Protein AF-A0A7X2PQ13-F1 (afdb_monomer_lite)

pLDDT: mean 87.44, std 13.06, range [56.66, 97.38]

Structure (mmCIF, N/CA/C/O backbone):
data_AF-A0A7X2PQ13-F1
#
_entry.id   AF-A0A7X2PQ13-F1
#
loop_
_atom_site.group_PDB
_atom_site.id
_atom_site.type_symbol
_atom_site.label_atom_id
_atom_site.label_alt_id
_atom_site.label_comp_id
_atom_site.label_asym_id
_atom_site.label_entity_id
_atom_site.label_seq_id
_atom_site.pdbx_PDB_ins_code
_atom_site.Cartn_x
_atom_site.Cartn_y
_atom_site.Cartn_z
_atom_site.occupancy
_atom_site.B_iso_or_equiv
_atom_site.auth_seq_id
_atom_site.auth_comp_id
_atom_site.auth_asym_id
_atom_site.auth_atom_id
_atom_site.pdbx_PDB_model_num
ATOM 1 N N . MET A 1 1 ? -5.003 -12.564 55.525 1.00 56.66 1 MET A N 1
ATOM 2 C CA . MET A 1 1 ? -5.228 -11.794 54.283 1.00 56.66 1 MET A CA 1
ATOM 3 C C . MET A 1 1 ? -4.407 -12.455 53.178 1.00 56.66 1 MET A C 1
ATOM 5 O O . MET A 1 1 ? -3.193 -12.536 53.323 1.00 56.66 1 MET A O 1
ATOM 9 N N . GLN A 1 2 ? -5.044 -13.084 52.182 1.00 79.25 2 GLN A N 1
ATOM 10 C CA . GLN A 1 2 ? -4.349 -13.972 51.237 1.00 79.25 2 GLN A CA 1
ATOM 11 C C . GLN A 1 2 ? -3.952 -13.228 49.951 1.00 79.25 2 GLN A C 1
ATOM 13 O O . GLN A 1 2 ? -4.804 -12.694 49.252 1.00 79.25 2 GLN A O 1
ATOM 18 N N . ARG A 1 3 ? -2.659 -13.270 49.596 1.00 65.12 3 ARG A N 1
ATOM 19 C CA . ARG A 1 3 ? -2.020 -12.677 48.395 1.00 65.12 3 ARG A CA 1
ATOM 20 C C . ARG A 1 3 ? -2.774 -12.895 47.067 1.00 65.12 3 ARG A C 1
ATOM 22 O O . ARG A 1 3 ? -2.623 -12.110 46.138 1.00 65.12 3 ARG A O 1
ATOM 29 N N . ARG A 1 4 ? -3.587 -13.949 46.989 1.00 62.00 4 ARG A N 1
ATOM 30 C CA . ARG A 1 4 ? -4.441 -14.298 45.843 1.00 62.00 4 ARG A CA 1
ATOM 31 C C . ARG A 1 4 ? -5.578 -13.296 45.593 1.00 62.00 4 ARG A C 1
ATOM 33 O O . ARG A 1 4 ? -5.861 -13.012 44.437 1.00 62.00 4 ARG A O 1
ATOM 40 N N . GLU A 1 5 ? -6.159 -12.702 46.632 1.00 64.25 5 GLU A N 1
ATOM 41 C CA . GLU A 1 5 ? -7.209 -11.679 46.471 1.00 64.25 5 GLU A CA 1
ATOM 42 C C . GLU A 1 5 ? -6.638 -10.353 45.948 1.00 64.25 5 GLU A C 1
ATOM 44 O O . GLU A 1 5 ? -7.253 -9.688 45.119 1.00 64.25 5 GLU A O 1
ATOM 49 N N . PHE A 1 6 ? -5.411 -10.013 46.354 1.00 62.41 6 PHE A N 1
ATOM 50 C CA . PHE A 1 6 ? -4.723 -8.799 45.908 1.00 62.41 6 PHE A CA 1
ATOM 51 C C . PHE A 1 6 ? -4.354 -8.840 44.412 1.00 62.41 6 PHE A C 1
ATOM 53 O O . PHE A 1 6 ? -4.440 -7.827 43.726 1.00 62.41 6 PHE A O 1
ATOM 60 N N . LEU A 1 7 ? -3.986 -10.014 43.880 1.00 62.81 7 LEU A N 1
ATOM 61 C CA . LEU A 1 7 ? -3.673 -10.181 42.453 1.00 62.81 7 LEU A CA 1
ATOM 62 C C . LEU A 1 7 ? -4.923 -10.161 41.558 1.00 62.81 7 LEU A C 1
ATOM 64 O O . LEU A 1 7 ? -4.842 -9.702 40.422 1.00 62.81 7 LEU A O 1
ATOM 68 N N . ALA A 1 8 ? -6.075 -10.613 42.062 1.00 61.22 8 ALA A N 1
ATOM 69 C CA . ALA A 1 8 ? -7.332 -10.582 41.312 1.00 61.22 8 ALA A CA 1
ATOM 70 C C . ALA A 1 8 ? -7.848 -9.147 41.094 1.00 61.22 8 ALA A C 1
ATOM 72 O O . ALA A 1 8 ? -8.383 -8.840 40.032 1.00 61.22 8 ALA A O 1
ATOM 73 N N . ALA A 1 9 ? -7.628 -8.246 42.058 1.00 57.78 9 ALA A N 1
ATOM 74 C CA . ALA A 1 9 ? -8.030 -6.843 41.947 1.00 57.78 9 ALA A CA 1
ATOM 75 C C . ALA A 1 9 ? -7.233 -6.057 40.883 1.00 57.78 9 ALA A C 1
ATOM 77 O O . ALA A 1 9 ? -7.762 -5.119 40.292 1.00 57.78 9 ALA A O 1
ATOM 78 N N . ALA A 1 10 ? -5.992 -6.457 40.582 1.00 58.19 10 ALA A N 1
ATOM 79 C CA . ALA A 1 10 ? -5.166 -5.816 39.552 1.00 58.19 10 ALA A CA 1
ATOM 80 C C . ALA A 1 10 ? -5.599 -6.154 38.109 1.00 58.19 10 ALA A C 1
ATOM 82 O O . ALA A 1 10 ? -5.201 -5.465 37.173 1.00 58.19 10 ALA A O 1
ATOM 83 N N . ALA A 1 11 ? -6.420 -7.194 37.917 1.00 60.34 11 ALA A N 1
ATOM 84 C CA . ALA A 1 11 ? -6.887 -7.639 36.601 1.00 60.34 11 ALA A CA 1
ATOM 85 C C . ALA A 1 11 ? -8.178 -6.942 36.127 1.00 60.34 11 ALA A C 1
ATOM 87 O O . ALA A 1 11 ? -8.620 -7.174 35.005 1.00 60.34 11 ALA A O 1
ATOM 88 N N . ALA A 1 12 ? -8.788 -6.094 36.960 1.00 65.31 12 ALA A N 1
ATOM 89 C CA . ALA A 1 12 ? -10.093 -5.488 36.696 1.00 65.31 12 ALA A CA 1
ATOM 90 C C . ALA A 1 12 ? -10.022 -4.088 36.053 1.00 65.31 12 ALA A C 1
ATOM 92 O O . ALA A 1 12 ? -10.975 -3.319 36.167 1.00 65.31 12 ALA A O 1
ATOM 93 N N . ILE A 1 13 ? -8.916 -3.730 35.388 1.00 71.62 13 ILE A N 1
ATOM 94 C CA . ILE A 1 13 ? -8.870 -2.495 34.592 1.00 71.62 13 ILE A CA 1
ATOM 95 C C . ILE A 1 13 ? -9.738 -2.719 33.345 1.00 71.62 13 ILE A C 1
ATOM 97 O O . ILE A 1 13 ? -9.428 -3.616 32.556 1.00 71.62 13 ILE A O 1
ATOM 101 N N . PRO A 1 14 ? -10.814 -1.939 33.138 1.00 73.19 14 PRO A N 1
ATOM 102 C CA . PRO A 1 14 ? -11.603 -2.031 31.920 1.00 73.19 14 PRO A CA 1
ATOM 103 C C . PRO A 1 14 ? -10.704 -1.755 30.715 1.00 73.19 14 PRO A C 1
ATOM 105 O O . PRO A 1 14 ? -9.945 -0.783 30.715 1.00 73.19 14 PRO A O 1
ATOM 108 N N . ALA A 1 15 ? -10.791 -2.592 29.682 1.00 75.00 15 ALA A N 1
ATOM 109 C CA . ALA A 1 15 ? -10.152 -2.280 28.413 1.00 75.00 15 ALA A CA 1
ATOM 110 C C . ALA A 1 15 ? -10.694 -0.935 27.904 1.00 75.00 15 ALA A C 1
ATOM 112 O O . ALA A 1 15 ? -11.906 -0.705 27.911 1.00 75.00 15 ALA A O 1
ATOM 113 N N . ALA A 1 16 ? -9.796 -0.039 27.492 1.00 80.44 16 ALA A N 1
ATOM 114 C CA . ALA A 1 16 ? -10.188 1.236 26.908 1.00 80.44 16 ALA A CA 1
ATOM 115 C C . ALA A 1 16 ? -11.056 1.001 25.662 1.00 80.44 16 ALA A C 1
ATOM 117 O O . ALA A 1 16 ? -10.839 0.043 24.914 1.00 80.44 16 ALA A O 1
ATOM 118 N N . THR A 1 17 ? -12.025 1.883 25.418 1.00 84.06 17 THR A N 1
ATOM 119 C CA . THR A 1 17 ? -12.786 1.843 24.167 1.00 84.06 17 THR A CA 1
ATOM 120 C C . THR A 1 17 ? -11.832 2.071 22.996 1.00 84.06 17 THR A C 1
ATOM 122 O O . THR A 1 17 ? -11.068 3.042 23.043 1.00 84.06 17 THR A O 1
ATOM 125 N N . PRO A 1 18 ? -11.857 1.225 21.951 1.00 84.31 18 PRO A N 1
ATOM 126 C CA . PRO A 1 18 ? -11.015 1.425 20.781 1.00 84.31 18 PRO A CA 1
ATOM 127 C C . PRO A 1 18 ? -11.251 2.811 20.175 1.00 84.31 18 PRO A C 1
ATOM 129 O O . PRO A 1 18 ? -12.393 3.206 19.939 1.00 84.31 18 PRO A O 1
ATOM 132 N N . ILE A 1 19 ? -10.168 3.547 19.933 1.00 89.50 19 ILE A N 1
ATOM 133 C CA . ILE A 1 19 ? -10.212 4.826 19.222 1.00 89.50 19 ILE A CA 1
ATOM 134 C C . ILE A 1 19 ? -10.186 4.513 17.719 1.00 89.50 19 ILE A C 1
ATOM 136 O O . ILE A 1 19 ? -9.331 3.727 17.304 1.00 89.50 19 ILE A O 1
ATOM 140 N N . PRO A 1 20 ? -11.082 5.092 16.897 1.00 91.38 20 PRO A N 1
ATOM 141 C CA . PRO A 1 20 ? -11.035 4.918 15.447 1.00 91.38 20 PRO A CA 1
ATOM 142 C C . PRO A 1 20 ? -9.674 5.323 14.871 1.00 91.38 20 PRO A C 1
ATOM 144 O O . PRO A 1 20 ? -9.131 6.369 15.231 1.00 91.38 20 PRO A O 1
ATOM 147 N N . ILE A 1 21 ? -9.133 4.509 13.963 1.00 92.75 21 ILE A N 1
ATOM 148 C CA . ILE A 1 21 ? -7.845 4.765 13.312 1.00 92.75 21 ILE A CA 1
ATOM 149 C C . ILE A 1 21 ? -8.106 5.226 11.882 1.00 92.75 21 ILE A C 1
ATOM 151 O O . ILE A 1 21 ? -8.723 4.512 11.093 1.00 92.75 21 ILE A O 1
ATOM 155 N N . ILE A 1 22 ? -7.589 6.409 11.552 1.00 94.00 22 ILE A N 1
ATOM 156 C CA . ILE A 1 22 ? -7.610 6.970 10.202 1.00 94.00 22 ILE A CA 1
ATOM 157 C C . ILE A 1 22 ? -6.178 6.969 9.680 1.00 94.00 22 ILE A C 1
ATOM 159 O O . ILE A 1 22 ? -5.299 7.602 10.267 1.00 94.00 22 ILE A O 1
ATOM 163 N N . ASP A 1 23 ? -5.946 6.275 8.571 1.00 95.62 23 ASP A N 1
ATOM 164 C CA . ASP A 1 23 ? -4.684 6.366 7.846 1.00 95.62 23 ASP A CA 1
ATOM 165 C C . ASP A 1 23 ? -4.707 7.614 6.963 1.00 95.62 23 ASP A C 1
ATOM 167 O O . ASP A 1 23 ? -5.467 7.720 5.999 1.00 95.62 23 ASP A O 1
ATOM 171 N N . THR A 1 24 ? -3.907 8.599 7.344 1.00 96.56 24 THR A N 1
ATOM 172 C CA . THR A 1 24 ? -3.898 9.912 6.70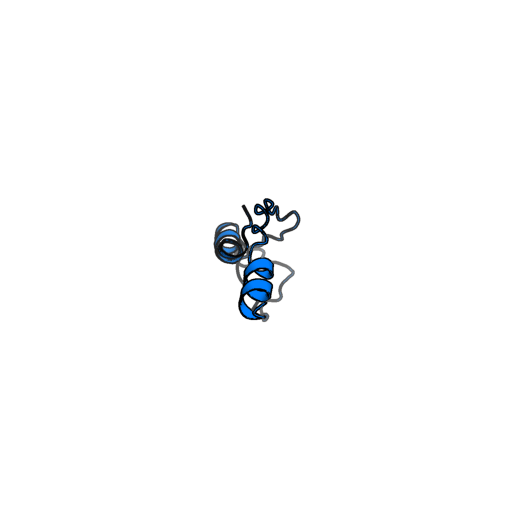4 1.00 96.56 24 THR A CA 1
ATOM 173 C C . THR A 1 24 ? -2.920 9.997 5.539 1.00 96.56 24 THR A C 1
ATOM 175 O O . THR A 1 24 ? -2.936 10.995 4.819 1.00 96.56 24 THR A O 1
ATOM 178 N N . HIS A 1 25 ? -2.074 8.981 5.326 1.00 97.25 25 HIS A N 1
ATOM 179 C CA . HIS A 1 25 ? -1.016 9.043 4.324 1.00 97.25 25 HIS A CA 1
ATOM 180 C C . HIS A 1 25 ? -0.740 7.679 3.693 1.00 97.25 25 HIS A C 1
ATOM 182 O O . HIS A 1 25 ? -0.028 6.838 4.240 1.00 97.25 25 HIS A O 1
ATOM 188 N N . ILE A 1 26 ? -1.217 7.505 2.461 1.00 95.81 26 ILE A N 1
ATOM 189 C CA . ILE A 1 26 ? -0.991 6.299 1.663 1.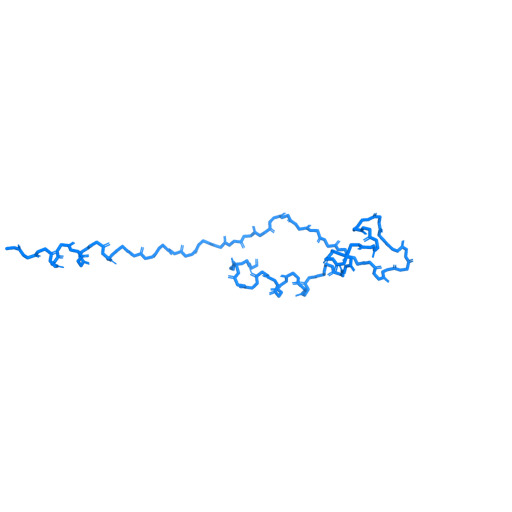00 95.81 26 ILE A CA 1
ATOM 190 C C . ILE A 1 26 ? -0.470 6.645 0.269 1.00 95.81 26 ILE A C 1
ATOM 192 O O . ILE A 1 26 ? -0.723 7.722 -0.269 1.00 95.81 26 ILE A O 1
ATOM 196 N N . HIS A 1 27 ? 0.210 5.685 -0.354 1.00 95.38 27 HIS A N 1
ATOM 197 C CA . HIS A 1 27 ? 0.623 5.766 -1.752 1.00 95.38 27 HIS A CA 1
ATOM 198 C C . HIS A 1 27 ? -0.088 4.689 -2.568 1.00 95.38 27 HIS A C 1
ATOM 200 O O . HIS A 1 27 ? 0.017 3.500 -2.262 1.00 95.38 27 HIS A O 1
ATOM 206 N N . LEU A 1 28 ? -0.775 5.104 -3.632 1.00 96.00 28 LEU A N 1
ATOM 207 C CA . LEU A 1 28 ? -1.402 4.202 -4.593 1.00 96.00 28 LEU A CA 1
ATOM 208 C C . LEU A 1 28 ? -0.672 4.286 -5.931 1.00 96.00 28 LEU A C 1
ATOM 210 O O . LEU A 1 28 ? -0.425 5.375 -6.446 1.00 96.00 28 LEU A O 1
ATOM 214 N N . PHE A 1 29 ? -0.329 3.136 -6.501 1.00 95.81 29 PHE A N 1
ATOM 215 C CA . PHE A 1 29 ? 0.368 3.053 -7.782 1.00 95.81 29 PHE A CA 1
ATOM 216 C C . PHE A 1 29 ? 0.065 1.734 -8.494 1.00 95.81 29 PHE A C 1
ATOM 218 O O . PHE A 1 29 ? -0.257 0.721 -7.866 1.00 95.81 29 PHE A O 1
ATOM 225 N N . ASP A 1 30 ? 0.181 1.742 -9.822 1.00 96.69 30 ASP A N 1
ATOM 226 C CA . ASP A 1 30 ? -0.043 0.561 -10.654 1.00 96.69 30 ASP A CA 1
ATOM 227 C C . ASP A 1 30 ? 1.098 0.382 -11.673 1.00 96.69 30 ASP A C 1
ATOM 229 O O . ASP A 1 30 ? 1.104 1.071 -12.697 1.00 96.69 30 ASP A O 1
ATOM 233 N N . PRO A 1 31 ? 2.050 -0.545 -11.432 1.00 96.44 31 PRO A N 1
ATOM 234 C CA . PRO A 1 31 ? 3.144 -0.817 -12.363 1.00 96.44 31 PRO A CA 1
ATOM 235 C C . PRO A 1 31 ? 2.675 -1.434 -13.691 1.00 96.4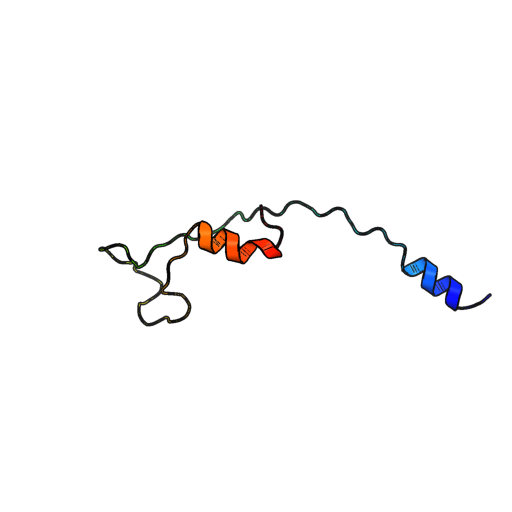4 31 PRO A C 1
ATOM 237 O O . PRO A 1 31 ? 3.472 -1.529 -14.618 1.00 96.44 31 PRO A O 1
ATOM 240 N N . ARG A 1 32 ? 1.403 -1.852 -13.808 1.00 95.50 32 ARG A N 1
ATOM 241 C CA . ARG A 1 32 ? 0.834 -2.452 -15.029 1.00 95.50 32 ARG A CA 1
ATOM 242 C C . ARG A 1 32 ? 0.387 -1.413 -16.059 1.00 95.50 32 ARG A C 1
ATOM 244 O O . ARG A 1 32 ? -0.011 -1.789 -17.159 1.00 95.50 32 ARG A O 1
ATOM 251 N N . ARG A 1 33 ? 0.397 -0.117 -15.716 1.00 95.69 33 ARG A N 1
ATOM 252 C CA . ARG A 1 33 ? 0.085 0.946 -16.683 1.00 95.69 33 ARG A CA 1
ATOM 253 C C . ARG A 1 33 ? 1.102 0.907 -17.832 1.00 95.69 33 ARG A C 1
ATOM 255 O O . ARG A 1 33 ? 2.283 0.716 -17.552 1.00 95.69 33 ARG A O 1
ATOM 262 N N . PRO A 1 34 ? 0.698 1.136 -19.096 1.00 96.25 34 PRO A N 1
ATOM 263 C CA . PRO A 1 34 ? 1.617 1.078 -20.239 1.00 96.25 34 PRO A CA 1
ATOM 264 C C . PRO A 1 34 ? 2.842 1.994 -20.111 1.00 96.25 34 PRO A C 1
ATOM 266 O O . PRO A 1 34 ? 3.917 1.664 -20.596 1.00 96.25 34 PRO A O 1
ATOM 269 N N . GLN A 1 35 ? 2.692 3.130 -19.426 1.00 95.44 35 GLN A N 1
ATOM 270 C CA . GLN A 1 35 ? 3.765 4.096 -19.173 1.00 95.44 35 GLN A CA 1
ATOM 271 C C . GLN A 1 35 ? 4.721 3.656 -18.048 1.00 95.44 35 GLN A C 1
ATOM 273 O O . GLN A 1 35 ? 5.765 4.271 -17.848 1.00 95.44 35 GLN A O 1
ATOM 278 N N . GLY A 1 36 ? 4.379 2.599 -17.309 1.00 93.44 36 GLY A N 1
ATOM 279 C CA . GLY A 1 36 ? 5.107 2.146 -16.132 1.00 93.44 36 GLY A CA 1
ATOM 280 C C . GLY A 1 36 ? 5.041 3.135 -14.966 1.00 93.44 36 GLY A C 1
ATOM 281 O O . GLY A 1 36 ? 4.157 3.987 -14.884 1.00 93.44 36 GLY A O 1
ATOM 2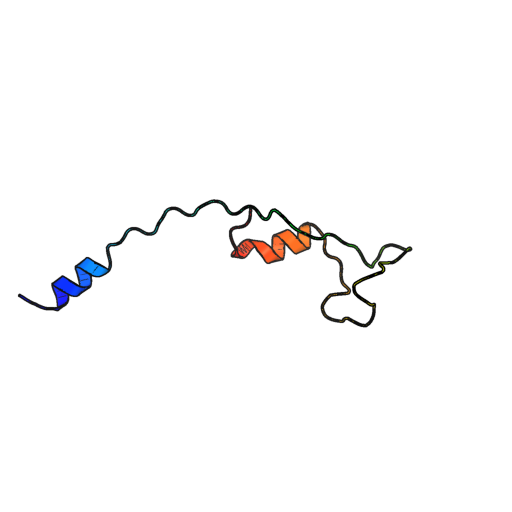82 N N . ILE A 1 37 ? 5.990 2.986 -14.043 1.00 95.31 37 ILE A N 1
ATOM 283 C CA . ILE A 1 37 ? 6.200 3.862 -12.887 1.00 95.31 37 ILE A CA 1
ATOM 284 C C . ILE A 1 37 ? 7.709 4.064 -12.686 1.00 95.31 37 ILE A C 1
ATOM 286 O O . ILE A 1 37 ? 8.474 3.135 -12.959 1.00 95.31 37 ILE A O 1
ATOM 290 N N . PRO A 1 38 ? 8.156 5.239 -12.208 1.00 94.56 38 PRO A N 1
ATOM 291 C CA . PRO A 1 38 ? 9.577 5.501 -11.962 1.00 94.56 38 PRO A CA 1
ATOM 292 C C . PRO A 1 38 ? 10.109 4.766 -10.723 1.00 94.56 38 PRO A C 1
ATOM 294 O O . PRO A 1 38 ? 11.306 4.524 -10.607 1.00 94.56 38 PRO A O 1
ATOM 297 N N . TRP A 1 39 ? 9.220 4.409 -9.795 1.00 93.88 39 TRP A N 1
ATOM 298 C CA . TRP A 1 39 ? 9.525 3.664 -8.581 1.00 93.88 39 TRP A CA 1
ATOM 299 C C . TRP A 1 39 ? 8.272 2.902 -8.116 1.00 93.88 39 TRP A C 1
ATOM 301 O O . TRP A 1 39 ? 7.171 3.434 -8.288 1.00 93.88 39 TRP A O 1
ATOM 311 N N . PRO A 1 40 ? 8.397 1.711 -7.498 1.00 95.06 40 PRO A N 1
ATOM 312 C CA . PRO A 1 40 ? 9.631 0.942 -7.275 1.00 95.06 40 PRO A CA 1
ATOM 313 C C . PRO A 1 40 ? 10.290 0.457 -8.579 1.00 95.06 40 PRO A C 1
ATOM 315 O O . PRO A 1 40 ? 9.627 0.430 -9.616 1.00 95.06 40 PRO A O 1
ATOM 318 N N . PRO A 1 41 ? 11.590 0.104 -8.561 1.00 95.12 41 PRO A N 1
ATOM 319 C CA . PRO A 1 41 ? 12.264 -0.454 -9.730 1.00 95.12 41 PRO A CA 1
ATOM 320 C C . PRO A 1 41 ? 11.758 -1.873 -10.039 1.00 95.12 41 PRO A C 1
ATOM 322 O O . PRO A 1 41 ? 11.268 -2.578 -9.154 1.00 95.12 41 PRO A O 1
ATOM 325 N N . LYS A 1 42 ? 11.858 -2.281 -11.313 1.00 94.56 42 LYS A N 1
ATOM 326 C CA . LYS A 1 42 ? 11.284 -3.534 -11.853 1.00 94.56 42 LYS A CA 1
ATOM 327 C C . LYS A 1 42 ? 11.815 -4.808 -11.195 1.00 94.56 42 LYS A C 1
ATOM 329 O O . LYS A 1 42 ? 11.116 -5.815 -11.169 1.00 94.56 42 LYS A O 1
ATOM 334 N N . ASP A 1 43 ? 13.039 -4.765 -10.693 1.00 95.94 43 ASP A N 1
ATOM 335 C CA . ASP A 1 43 ? 13.728 -5.864 -10.016 1.00 95.94 43 ASP A CA 1
ATOM 336 C C . ASP A 1 43 ? 13.372 -5.974 -8.522 1.00 95.94 43 ASP A C 1
ATOM 338 O O . ASP A 1 43 ? 13.734 -6.951 -7.865 1.00 95.94 43 ASP A O 1
ATOM 342 N N . ASN A 1 44 ? 12.607 -5.025 -7.969 1.00 96.69 44 ASN A N 1
ATOM 343 C CA . ASN A 1 44 ? 12.142 -5.101 -6.591 1.00 96.69 44 ASN A CA 1
ATOM 344 C C . ASN A 1 44 ? 10.977 -6.093 -6.460 1.00 96.69 44 ASN A C 1
ATOM 346 O O . ASN A 1 44 ? 9.802 -5.723 -6.526 1.00 96.69 44 ASN A O 1
ATOM 350 N N . ALA A 1 45 ? 11.310 -7.357 -6.195 1.00 94.06 45 ALA A N 1
ATOM 351 C CA . ALA A 1 45 ? 10.350 -8.455 -6.053 1.00 94.06 45 ALA A CA 1
ATOM 352 C C . ALA A 1 45 ? 9.282 -8.228 -4.962 1.00 94.06 45 ALA A C 1
ATOM 354 O O . ALA A 1 45 ? 8.198 -8.813 -5.005 1.00 94.06 45 ALA A O 1
ATOM 355 N N . ILE A 1 46 ? 9.563 -7.376 -3.973 1.00 94.38 46 ILE A N 1
ATOM 356 C CA . ILE A 1 46 ? 8.646 -7.109 -2.862 1.00 94.38 46 ILE A CA 1
ATOM 357 C C . ILE A 1 46 ? 7.635 -6.029 -3.247 1.00 94.38 46 ILE A C 1
ATOM 359 O O . ILE A 1 46 ? 6.443 -6.176 -2.954 1.00 94.38 46 ILE A O 1
ATOM 363 N N . MET A 1 47 ? 8.095 -4.946 -3.875 1.00 93.88 47 MET A N 1
ATOM 364 C CA . MET A 1 47 ? 7.320 -3.718 -4.058 1.00 93.88 47 MET A CA 1
ATOM 365 C C . MET A 1 47 ? 6.791 -3.520 -5.475 1.00 93.88 47 MET A C 1
ATOM 367 O O . MET A 1 47 ? 5.794 -2.814 -5.618 1.00 93.88 47 MET A O 1
ATOM 371 N N . TYR A 1 48 ? 7.399 -4.129 -6.502 1.00 96.12 48 TYR A N 1
ATOM 372 C CA . TYR A 1 48 ? 6.991 -3.982 -7.906 1.00 96.12 48 TYR A CA 1
ATOM 373 C C . TYR A 1 48 ? 5.698 -4.748 -8.224 1.00 96.12 48 TYR A C 1
ATOM 375 O O . TYR A 1 48 ? 5.643 -5.670 -9.032 1.00 96.12 48 TYR A O 1
ATOM 383 N N . LYS A 1 49 ? 4.623 -4.373 -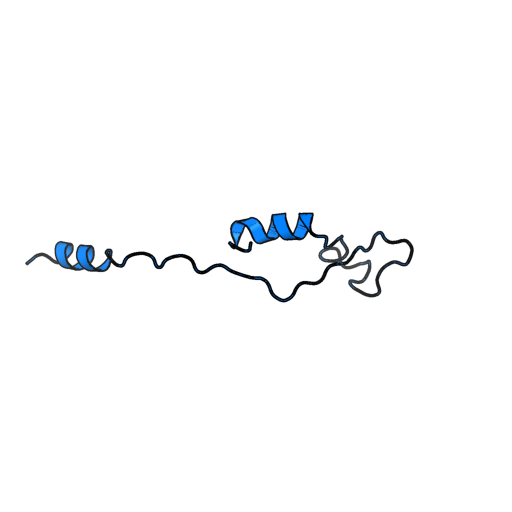7.534 1.00 95.81 49 LYS A N 1
ATOM 384 C CA . LYS A 1 49 ? 3.276 -4.925 -7.649 1.00 95.81 49 LYS A CA 1
ATOM 385 C C . LYS A 1 49 ? 2.243 -3.828 -7.385 1.00 95.81 49 LYS A C 1
ATOM 387 O O . LYS A 1 49 ? 2.563 -2.863 -6.694 1.00 95.81 49 LYS A O 1
ATOM 392 N N . PRO A 1 50 ? 1.006 -3.955 -7.892 1.00 96.94 50 PRO A N 1
ATOM 393 C CA . PRO A 1 50 ? -0.021 -2.939 -7.682 1.00 96.94 50 PRO A CA 1
ATOM 394 C C . PRO A 1 50 ? -0.254 -2.625 -6.195 1.00 96.94 50 PRO A C 1
ATOM 396 O O . PRO A 1 50 ? -0.423 -3.521 -5.362 1.00 96.94 50 PRO A O 1
ATOM 399 N N . ALA A 1 51 ? -0.287 -1.338 -5.861 1.00 97.06 51 ALA A N 1
ATOM 400 C CA . ALA A 1 51 ? -0.730 -0.807 -4.578 1.00 97.06 51 ALA A CA 1
ATOM 401 C C . ALA A 1 51 ? -2.076 -0.110 -4.804 1.00 97.06 51 ALA A C 1
ATOM 403 O O . ALA A 1 51 ? -2.142 1.097 -5.013 1.00 97.06 51 ALA A O 1
ATOM 404 N N . LEU A 1 52 ? -3.142 -0.911 -4.860 1.00 97.38 52 LEU A N 1
ATOM 405 C CA . LEU A 1 52 ? -4.506 -0.470 -5.164 1.00 97.38 52 LEU A CA 1
ATOM 406 C C . LEU A 1 52 ? -5.418 -0.581 -3.933 1.00 97.38 52 LEU A C 1
ATOM 408 O O . LEU A 1 52 ? -5.086 -1.335 -3.012 1.00 97.38 52 LEU A O 1
ATOM 412 N N . PRO A 1 53 ? -6.582 0.102 -3.926 1.00 97.19 53 PRO A N 1
ATOM 413 C CA . PRO A 1 53 ? -7.478 0.140 -2.769 1.00 97.19 53 PRO A CA 1
ATOM 414 C C . PRO A 1 53 ? -7.864 -1.230 -2.198 1.00 97.19 53 PRO A C 1
ATOM 416 O O . PRO A 1 53 ? -7.881 -1.399 -0.983 1.00 97.19 53 PRO A O 1
ATOM 419 N N . ASP A 1 54 ? -8.115 -2.234 -3.043 1.00 97.06 54 ASP A N 1
ATOM 420 C CA . ASP A 1 54 ? -8.493 -3.573 -2.565 1.00 97.06 54 ASP A CA 1
ATOM 421 C C . ASP A 1 54 ? -7.359 -4.269 -1.812 1.00 97.06 54 ASP A C 1
ATOM 423 O O . ASP A 1 54 ? -7.579 -4.873 -0.762 1.00 97.06 54 ASP A O 1
ATOM 427 N N . ARG A 1 55 ? -6.121 -4.131 -2.304 1.00 96.12 55 ARG A N 1
ATOM 428 C CA . ARG A 1 55 ? -4.941 -4.652 -1.608 1.00 96.12 55 ARG A CA 1
ATOM 429 C C . ARG A 1 55 ? -4.730 -3.918 -0.287 1.00 96.12 55 ARG A C 1
ATOM 431 O O . ARG A 1 55 ? -4.417 -4.566 0.705 1.00 96.12 55 ARG A O 1
ATOM 438 N N . TYR A 1 56 ? -4.892 -2.595 -0.278 1.00 96.50 56 TYR A N 1
ATOM 439 C CA . TYR A 1 56 ? -4.787 -1.796 0.939 1.00 96.50 56 TYR A CA 1
ATOM 440 C C . TYR A 1 56 ? -5.781 -2.280 2.003 1.00 96.50 56 TYR A C 1
ATOM 442 O O . TYR A 1 56 ? -5.353 -2.693 3.077 1.00 96.50 56 TYR A O 1
ATOM 450 N N . ARG A 1 57 ? -7.075 -2.374 1.659 1.00 95.56 57 ARG A N 1
ATOM 451 C CA . ARG A 1 57 ? -8.127 -2.891 2.552 1.00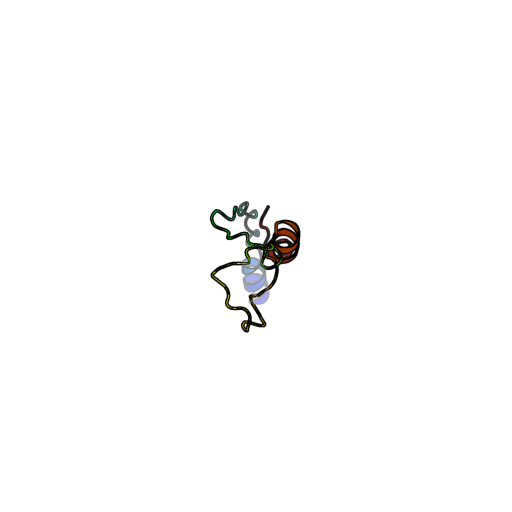 95.56 57 ARG A CA 1
ATOM 452 C C . ARG A 1 57 ? -7.814 -4.284 3.096 1.00 95.56 57 ARG A C 1
ATOM 454 O O . ARG A 1 57 ? -8.028 -4.549 4.275 1.00 95.56 57 ARG A O 1
ATOM 461 N N . ALA A 1 58 ? -7.300 -5.181 2.254 1.00 95.56 58 ALA A N 1
ATOM 462 C CA . ALA A 1 58 ? -6.932 -6.527 2.684 1.00 95.56 58 ALA A CA 1
ATOM 463 C C . ALA A 1 58 ? -5.778 -6.525 3.704 1.00 95.56 58 ALA A C 1
ATOM 465 O O . ALA A 1 58 ? -5.813 -7.294 4.662 1.00 95.56 58 ALA A O 1
ATOM 466 N N . LEU A 1 59 ? -4.777 -5.659 3.514 1.00 94.81 59 LEU A N 1
ATOM 467 C CA . LEU A 1 59 ? -3.616 -5.547 4.401 1.00 94.81 59 LEU A CA 1
ATOM 468 C C . LEU A 1 59 ? -3.961 -4.899 5.745 1.00 94.81 59 LEU A C 1
ATOM 470 O O . LEU A 1 59 ? -3.420 -5.303 6.771 1.00 94.81 59 LEU A O 1
ATOM 474 N N . THR A 1 60 ? -4.847 -3.904 5.751 1.00 96.31 60 THR A N 1
ATOM 475 C CA . THR A 1 60 ? -5.134 -3.101 6.945 1.00 96.31 60 THR A CA 1
ATOM 476 C C . THR A 1 60 ? -6.297 -3.620 7.785 1.00 96.31 60 THR A C 1
ATOM 478 O O . THR A 1 60 ? -6.464 -3.181 8.921 1.00 96.31 60 THR A O 1
ATOM 481 N N . LYS A 1 61 ? -7.055 -4.610 7.293 1.00 93.12 61 LYS A N 1
ATOM 482 C CA . LYS A 1 61 ? -8.230 -5.180 7.977 1.00 93.12 61 LYS A CA 1
ATOM 483 C C . LYS A 1 61 ? -7.972 -5.580 9.434 1.00 93.12 61 LYS A C 1
ATOM 485 O O . LYS A 1 61 ? -8.822 -5.359 10.288 1.00 93.12 61 LYS A O 1
ATOM 490 N N . ALA A 1 62 ? -6.818 -6.180 9.722 1.00 94.06 62 ALA A N 1
ATOM 491 C CA . ALA A 1 62 ? -6.470 -6.630 11.073 1.00 94.06 62 ALA A CA 1
ATOM 492 C C . ALA A 1 62 ? -5.947 -5.504 11.984 1.00 94.06 62 ALA A C 1
ATOM 494 O O . ALA A 1 62 ? -5.756 -5.724 13.175 1.00 94.06 62 ALA A O 1
ATOM 495 N N . LEU A 1 63 ? -5.702 -4.313 11.431 1.00 93.88 63 LEU A N 1
ATOM 496 C CA . LEU A 1 63 ? -5.105 -3.177 12.133 1.00 93.88 63 LEU A CA 1
ATOM 497 C C . LEU A 1 63 ? -6.151 -2.183 12.656 1.00 93.88 63 LEU A C 1
ATOM 499 O O . LEU A 1 63 ? -5.775 -1.191 13.266 1.00 93.88 63 LEU A O 1
ATOM 503 N N . GLY A 1 64 ? -7.446 -2.422 12.415 1.00 91.31 64 GLY A N 1
ATOM 504 C CA . GLY A 1 64 ? -8.518 -1.527 12.866 1.00 91.31 64 GLY A CA 1
ATOM 505 C C . GLY A 1 64 ? -8.603 -0.201 12.102 1.00 91.31 64 GLY A C 1
ATOM 506 O O . GLY A 1 64 ? -9.200 0.744 12.607 1.00 91.31 64 GLY A O 1
ATOM 507 N N . ILE A 1 65 ? -8.011 -0.130 10.905 1.00 92.12 65 ILE A N 1
ATOM 508 C CA . ILE A 1 65 ? -8.131 1.018 9.999 1.00 92.12 65 ILE A CA 1
ATOM 509 C C . ILE A 1 65 ? -9.455 0.902 9.233 1.00 92.12 65 ILE A C 1
ATOM 511 O O . ILE A 1 65 ? -9.748 -0.161 8.675 1.00 92.12 65 ILE A O 1
ATOM 515 N N . THR A 1 66 ? -10.233 1.985 9.199 1.00 77.38 66 THR A N 1
ATOM 516 C CA . THR A 1 66 ? -11.554 2.064 8.543 1.00 77.38 66 THR A CA 1
ATOM 517 C C . THR A 1 66 ? -11.623 3.173 7.513 1.00 77.38 66 THR A C 1
ATOM 519 O O . THR A 1 66 ? -11.128 4.275 7.835 1.00 77.38 66 THR A O 1
#

Sequence (66 aa):
MQRREFLAAAAAIPAATPIPIIDTHIHLFDPRRPQGIPWPPKDNAIMYKPALPDRYRALTKALGIT

Radius of gyration: 22.44 Å; chains: 1; bounding box: 26×24×74 Å

Foldseek 3Di:
DDPVVVVVVVPPDDDDDDDQDEDPDDDFDAQPPPVGDPPDDPPPPVPSHGPDPVVVCVVCVVVRHD

Secondary structure (DSSP, 8-state):
--HHHHHHHTT-PPPPPPPPB-------B-TTSTT--SSS-TT-TTTSS-B-HHHHHHHHGGGTB-